Protein AF-A0A1I2QMS4-F1 (afdb_monomer)

Structure (mmCIF, N/CA/C/O backbone):
data_AF-A0A1I2QMS4-F1
#
_entry.id   AF-A0A1I2QMS4-F1
#
loop_
_atom_site.group_PDB
_atom_site.id
_atom_site.type_symbol
_atom_site.label_atom_id
_atom_site.label_alt_id
_atom_site.label_comp_id
_atom_site.label_asym_id
_atom_site.label_entity_id
_atom_site.label_seq_id
_atom_site.pdbx_PDB_ins_code
_atom_site.Cartn_x
_atom_site.Cartn_y
_atom_site.Cartn_z
_atom_site.occupancy
_atom_site.B_iso_or_equiv
_atom_site.auth_seq_id
_atom_site.auth_comp_id
_atom_site.auth_asym_id
_atom_site.auth_atom_id
_atom_site.pdbx_PDB_model_num
ATOM 1 N N . MET A 1 1 ? -2.639 3.770 18.587 1.00 60.97 1 MET A N 1
ATOM 2 C CA . MET A 1 1 ? -2.620 2.960 17.361 1.00 60.97 1 MET A CA 1
ATOM 3 C C . MET A 1 1 ? -3.649 1.864 17.457 1.00 60.97 1 MET A C 1
ATOM 5 O O . MET A 1 1 ? -3.390 0.808 18.034 1.00 60.97 1 MET A O 1
ATOM 9 N N . ASN A 1 2 ? -4.835 2.167 16.941 1.00 88.12 2 ASN A N 1
ATOM 10 C CA . ASN A 1 2 ? -5.841 1.156 16.640 1.00 88.12 2 ASN A CA 1
ATOM 11 C C . ASN A 1 2 ? -5.364 0.283 15.453 1.00 88.12 2 ASN A C 1
ATOM 13 O O . ASN A 1 2 ? -4.370 0.594 14.793 1.00 88.12 2 ASN A O 1
ATOM 17 N N . GLU A 1 3 ? -6.030 -0.846 15.212 1.00 88.81 3 GLU A N 1
ATOM 18 C CA . GLU A 1 3 ? -5.640 -1.787 14.146 1.00 88.81 3 GLU A CA 1
ATOM 19 C C . GLU A 1 3 ? -5.693 -1.143 12.752 1.00 88.81 3 GLU A C 1
ATOM 21 O O . GLU A 1 3 ? -4.861 -1.440 11.900 1.00 88.81 3 GLU A 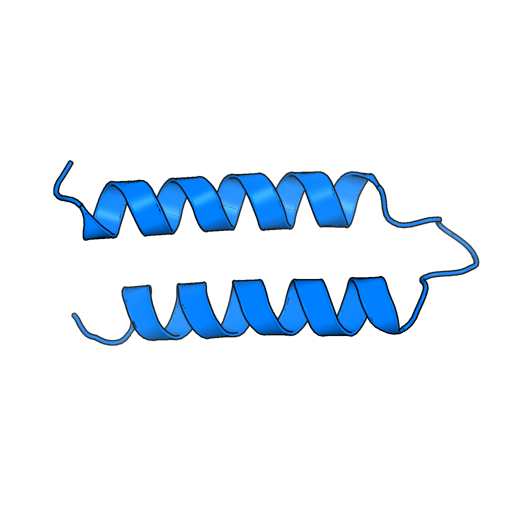O 1
ATOM 26 N N . ARG A 1 4 ? -6.599 -0.177 12.555 1.00 88.88 4 ARG A N 1
ATOM 27 C CA . ARG A 1 4 ? -6.720 0.618 11.326 1.00 88.88 4 ARG A CA 1
ATOM 28 C C . ARG A 1 4 ? -5.492 1.494 11.075 1.00 88.88 4 ARG A C 1
ATOM 30 O O . ARG A 1 4 ? -4.946 1.463 9.984 1.00 88.88 4 ARG A O 1
ATOM 37 N N . GLU A 1 5 ? -5.033 2.246 12.072 1.00 91.38 5 GLU A N 1
ATOM 38 C CA . GLU A 1 5 ? -3.838 3.096 11.988 1.00 91.38 5 GLU A CA 1
ATOM 39 C C . GLU A 1 5 ? -2.585 2.264 11.706 1.00 91.38 5 GLU A C 1
ATOM 41 O O . GLU A 1 5 ? -1.748 2.678 10.910 1.00 91.38 5 GLU A O 1
ATOM 46 N N . LYS A 1 6 ? -2.477 1.071 12.310 1.00 93.56 6 LYS A N 1
ATOM 47 C CA . LYS A 1 6 ? -1.388 0.134 11.998 1.00 93.56 6 LYS A CA 1
ATOM 48 C C . LYS A 1 6 ? -1.446 -0.310 10.540 1.00 93.56 6 LYS A C 1
ATOM 50 O O . LYS A 1 6 ? -0.433 -0.240 9.856 1.00 93.56 6 LYS A O 1
ATOM 55 N N . ARG A 1 7 ? -2.632 -0.685 10.052 1.00 93.19 7 ARG A N 1
ATOM 56 C CA . ARG A 1 7 ? -2.812 -1.113 8.662 1.00 93.19 7 ARG A CA 1
ATOM 57 C C . ARG A 1 7 ? -2.505 0.004 7.662 1.00 93.19 7 ARG A C 1
ATOM 59 O O . ARG A 1 7 ? -1.855 -0.252 6.657 1.00 93.19 7 ARG A O 1
ATOM 66 N N . ILE A 1 8 ? -2.929 1.234 7.954 1.00 94.94 8 ILE A N 1
ATOM 67 C CA . ILE A 1 8 ? -2.604 2.432 7.164 1.00 94.94 8 ILE A CA 1
ATOM 68 C C . ILE A 1 8 ? -1.086 2.610 7.079 1.00 94.94 8 ILE A C 1
ATOM 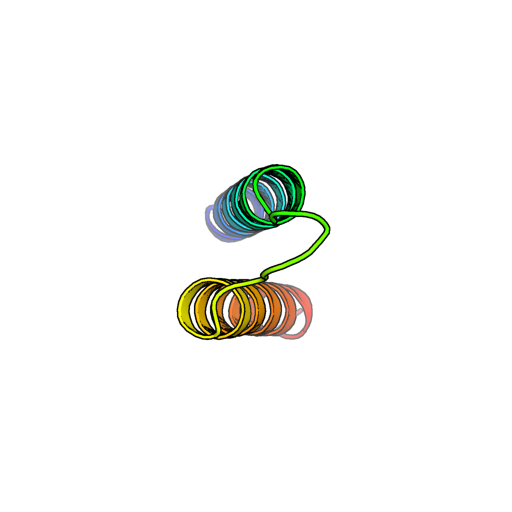70 O O . ILE A 1 8 ? -0.557 2.761 5.981 1.00 94.94 8 ILE A O 1
ATOM 74 N N . GLN A 1 9 ? -0.3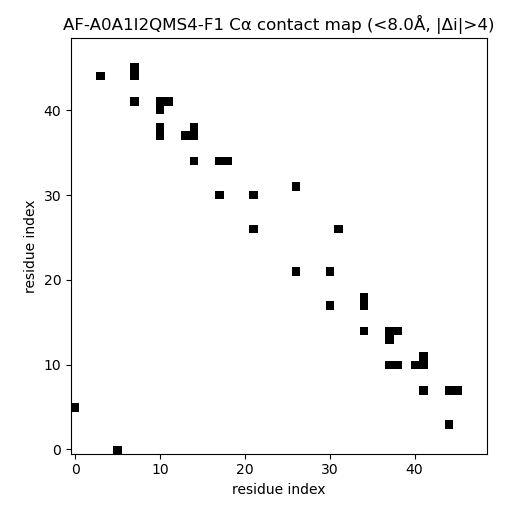82 2.534 8.211 1.00 95.06 9 GLN A N 1
ATOM 75 C CA . GLN A 1 9 ? 1.073 2.669 8.234 1.00 95.06 9 GLN A CA 1
ATOM 76 C C . GLN A 1 9 ? 1.764 1.548 7.436 1.00 95.06 9 GLN A C 1
ATOM 78 O O . GLN A 1 9 ? 2.649 1.821 6.629 1.00 95.06 9 GLN A O 1
ATOM 83 N N . GLU A 1 10 ? 1.330 0.296 7.602 1.00 95.25 10 GLU A N 1
ATOM 84 C CA . GLU A 1 10 ? 1.871 -0.842 6.850 1.00 95.25 10 GLU A CA 1
ATOM 85 C C . GLU A 1 10 ? 1.667 -0.698 5.336 1.00 95.25 10 GLU A C 1
ATOM 87 O O . GLU A 1 10 ? 2.545 -1.074 4.558 1.00 95.25 10 GLU A O 1
ATOM 92 N N . LEU A 1 11 ? 0.520 -0.172 4.898 1.00 95.75 11 LEU A N 1
ATOM 93 C CA . LEU A 1 11 ? 0.252 0.098 3.484 1.00 95.75 11 LEU A CA 1
ATOM 94 C C . LEU A 1 11 ? 1.137 1.227 2.952 1.00 95.75 11 LEU A C 1
ATOM 96 O O . LEU A 1 11 ? 1.726 1.082 1.885 1.00 95.75 11 LEU A O 1
ATOM 100 N N . GLU A 1 12 ? 1.297 2.322 3.697 1.00 95.31 12 GLU A N 1
ATOM 101 C CA . GLU A 1 12 ? 2.179 3.433 3.311 1.00 95.31 12 GLU A CA 1
ATOM 102 C C . GLU A 1 12 ? 3.647 2.997 3.178 1.00 95.31 12 GLU A C 1
ATOM 104 O O . GLU A 1 12 ? 4.335 3.393 2.227 1.00 95.31 12 GLU A O 1
ATOM 109 N N . GLU A 1 13 ? 4.125 2.147 4.092 1.00 96.00 13 GLU A N 1
ATOM 110 C CA . GLU A 1 13 ? 5.468 1.566 4.023 1.00 96.00 13 GLU A CA 1
ATOM 111 C C . GLU A 1 13 ? 5.621 0.658 2.795 1.00 96.00 13 GLU A C 1
ATOM 113 O O . GLU A 1 13 ? 6.593 0.804 2.046 1.00 96.00 13 GLU A O 1
ATOM 118 N N . GLN A 1 14 ? 4.643 -0.213 2.526 1.00 94.62 14 GLN A N 1
ATOM 119 C CA . GLN A 1 14 ? 4.649 -1.098 1.356 1.00 94.62 14 GLN A CA 1
ATOM 120 C C . GLN A 1 14 ? 4.592 -0.328 0.032 1.00 94.62 14 GLN A C 1
ATOM 122 O O . GLN A 1 14 ? 5.357 -0.634 -0.878 1.00 94.62 14 GLN A O 1
ATOM 127 N N . ILE A 1 15 ? 3.750 0.702 -0.073 1.00 95.06 15 ILE A N 1
ATOM 128 C CA . ILE A 1 15 ? 3.652 1.593 -1.241 1.00 95.06 15 ILE A CA 1
ATOM 129 C C . ILE A 1 15 ? 4.991 2.284 -1.497 1.00 95.06 15 ILE A C 1
ATOM 131 O O . ILE A 1 15 ? 5.475 2.331 -2.630 1.00 95.06 15 ILE A O 1
ATOM 135 N N . THR A 1 16 ? 5.607 2.823 -0.444 1.00 94.56 16 THR A N 1
ATOM 136 C CA . THR A 1 16 ? 6.877 3.551 -0.549 1.00 94.56 16 THR A CA 1
ATOM 137 C C . THR A 1 16 ? 8.005 2.632 -0.992 1.00 94.56 16 THR A C 1
ATOM 139 O O . THR A 1 16 ? 8.807 2.987 -1.858 1.00 94.56 16 THR A O 1
ATOM 142 N N . ASP A 1 17 ? 8.085 1.450 -0.396 1.00 94.00 17 ASP A N 1
ATOM 143 C CA . ASP A 1 17 ? 9.080 0.451 -0.745 1.00 94.00 17 ASP A CA 1
ATOM 144 C C . ASP A 1 17 ? 8.870 -0.085 -2.173 1.00 94.00 17 ASP A C 1
ATOM 146 O O . ASP A 1 17 ? 9.820 -0.130 -2.958 1.00 94.00 17 ASP A O 1
ATOM 150 N N . LEU A 1 18 ? 7.626 -0.372 -2.559 1.00 91.44 18 LEU A N 1
ATOM 151 C CA . LEU A 1 18 ? 7.275 -0.805 -3.908 1.00 91.44 18 LEU A CA 1
ATOM 152 C C . LEU A 1 18 ? 7.672 0.257 -4.945 1.00 91.44 18 LEU A C 1
ATOM 154 O O . LEU A 1 18 ? 8.383 -0.069 -5.896 1.00 91.44 18 LEU A O 1
ATOM 158 N N . LYS A 1 19 ? 7.340 1.535 -4.710 1.00 89.31 19 LYS A N 1
ATOM 159 C CA . LYS A 1 19 ? 7.754 2.673 -5.552 1.00 89.31 19 LYS A CA 1
ATOM 160 C C . LYS A 1 19 ? 9.274 2.820 -5.647 1.00 89.31 19 LYS A C 1
ATOM 162 O O . LYS A 1 19 ? 9.789 3.111 -6.722 1.00 89.31 19 LYS A O 1
ATOM 167 N N . LYS A 1 20 ? 10.023 2.588 -4.562 1.00 91.50 20 LYS A N 1
ATOM 168 C CA . LYS A 1 20 ? 11.501 2.620 -4.585 1.00 91.50 20 LYS A CA 1
ATOM 169 C C . LYS A 1 20 ? 12.104 1.517 -5.451 1.00 91.50 20 LYS A C 1
ATOM 171 O O . LYS A 1 20 ? 13.169 1.716 -6.029 1.00 91.50 20 LYS A O 1
ATOM 176 N N . ARG A 1 21 ? 11.440 0.363 -5.540 1.00 89.50 21 ARG A N 1
ATOM 177 C CA . ARG A 1 21 ? 11.864 -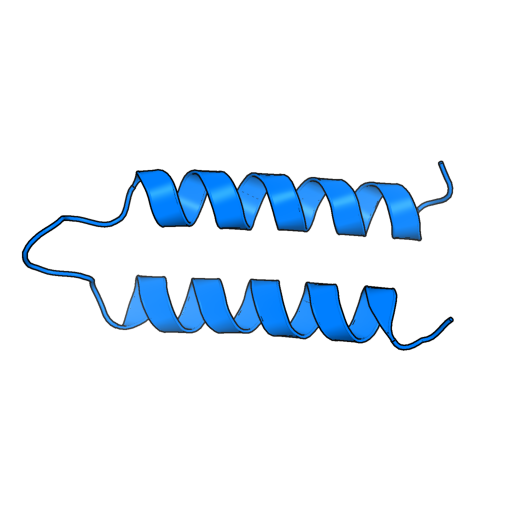0.760 -6.388 1.00 89.50 21 ARG A CA 1
ATOM 178 C C . ARG A 1 21 ? 11.460 -0.588 -7.853 1.00 89.50 21 ARG A C 1
ATOM 180 O O . ARG A 1 21 ? 11.809 -1.451 -8.659 1.00 89.50 21 ARG A O 1
ATOM 187 N N . PHE A 1 22 ? 10.732 0.473 -8.218 1.00 86.75 22 PHE A N 1
ATOM 188 C CA . PHE A 1 22 ? 10.310 0.672 -9.601 1.00 86.75 22 PHE A CA 1
ATOM 189 C C . PHE A 1 22 ? 11.528 0.860 -10.512 1.00 86.75 22 PHE A C 1
ATOM 191 O O . PH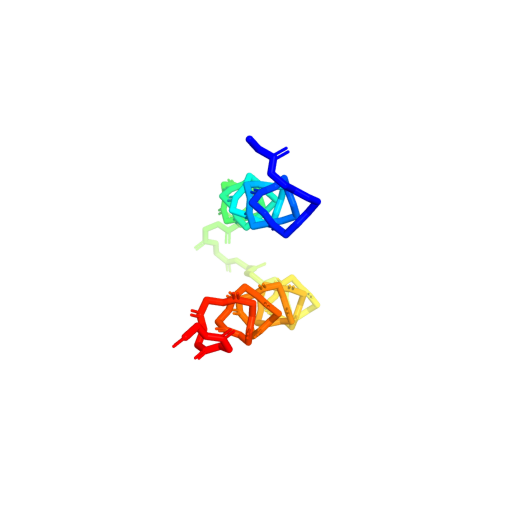E A 1 22 ? 12.341 1.764 -10.299 1.00 86.75 22 PHE A O 1
ATOM 198 N N . PRO A 1 23 ? 11.672 0.028 -11.555 1.00 84.75 23 PRO A N 1
ATOM 199 C CA . PRO A 1 23 ? 12.737 0.204 -12.528 1.00 84.75 23 PRO A CA 1
ATOM 200 C C . PRO A 1 23 ? 12.464 1.452 -13.383 1.00 84.75 23 PRO A C 1
ATOM 202 O O . PRO A 1 23 ? 11.415 1.561 -14.015 1.00 84.75 23 PRO A O 1
ATOM 205 N N . ALA A 1 24 ? 13.441 2.360 -13.466 1.00 78.69 24 ALA A N 1
ATOM 206 C CA . ALA A 1 24 ? 13.321 3.666 -14.134 1.00 78.69 24 ALA A CA 1
ATOM 207 C C . ALA A 1 24 ? 12.901 3.614 -15.618 1.00 78.69 24 ALA A C 1
ATOM 209 O O . ALA A 1 24 ? 12.424 4.605 -16.163 1.00 78.69 24 ALA A O 1
ATOM 210 N N . HIS A 1 25 ? 13.086 2.470 -16.279 1.00 78.00 25 HIS A N 1
ATOM 211 C CA . HIS A 1 25 ? 12.858 2.321 -17.717 1.00 78.00 25 HIS A CA 1
ATOM 212 C C . HIS A 1 25 ? 11.884 1.199 -18.093 1.00 78.00 25 HIS A C 1
ATOM 214 O O . HIS A 1 25 ? 11.600 1.027 -19.274 1.00 78.00 25 HIS A O 1
ATOM 220 N N . SER A 1 26 ? 11.390 0.401 -17.141 1.00 79.94 26 SER A N 1
ATOM 221 C CA . SER A 1 26 ? 10.569 -0.774 -17.477 1.00 79.94 26 SER A CA 1
ATOM 222 C C . SER A 1 26 ? 9.676 -1.197 -16.316 1.00 79.94 26 SER A C 1
ATOM 224 O O . SER A 1 26 ? 9.812 -2.290 -15.765 1.00 79.94 26 SER A O 1
ATOM 226 N N . ILE A 1 27 ? 8.793 -0.292 -15.891 1.00 84.69 27 ILE A N 1
ATOM 227 C CA . ILE A 1 27 ? 7.833 -0.589 -14.828 1.00 84.69 27 ILE A CA 1
ATOM 228 C C . ILE A 1 27 ? 6.936 -1.731 -15.308 1.00 84.69 27 ILE A C 1
ATOM 230 O O . ILE A 1 27 ? 6.315 -1.653 -16.369 1.00 84.69 27 ILE A O 1
ATOM 234 N N . LYS A 1 28 ? 6.895 -2.814 -14.532 1.00 90.19 28 LYS A N 1
ATOM 235 C CA . LYS A 1 28 ? 6.050 -3.960 -14.849 1.00 90.19 28 LYS A CA 1
ATOM 236 C C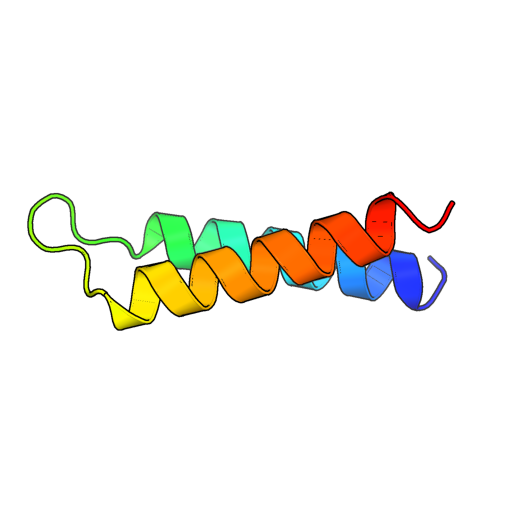 . LYS A 1 28 ? 4.587 -3.616 -14.549 1.00 90.19 28 LYS A C 1
ATOM 238 O O . LYS A 1 28 ? 4.330 -3.106 -13.460 1.00 90.19 28 LYS A O 1
ATOM 243 N N . PRO A 1 29 ? 3.634 -3.964 -15.432 1.00 89.94 29 PRO A N 1
ATOM 244 C CA . PRO A 1 29 ? 2.206 -3.765 -15.178 1.00 89.94 29 PRO A CA 1
ATOM 245 C C . PRO A 1 29 ? 1.743 -4.385 -13.856 1.00 89.94 29 PRO A C 1
ATOM 247 O O . PRO A 1 29 ? 0.962 -3.785 -13.137 1.00 89.94 29 PRO A O 1
ATOM 250 N N . GLU A 1 30 ? 2.295 -5.541 -13.483 1.00 89.62 30 GLU A N 1
ATOM 251 C CA . GLU A 1 30 ? 2.001 -6.202 -12.205 1.00 89.62 30 GLU A CA 1
ATOM 252 C C . GLU A 1 30 ? 2.374 -5.336 -10.992 1.00 89.62 30 GLU A C 1
ATOM 254 O O . GLU A 1 30 ? 1.640 -5.307 -10.012 1.00 89.62 30 GLU A O 1
ATOM 259 N N . MET A 1 31 ? 3.484 -4.590 -11.066 1.00 90.00 31 MET A N 1
ATOM 260 C CA . MET A 1 31 ? 3.898 -3.684 -9.989 1.00 90.00 31 MET A CA 1
ATOM 261 C C . MET A 1 31 ? 3.015 -2.438 -9.915 1.00 90.00 31 MET A C 1
ATOM 263 O O . MET A 1 3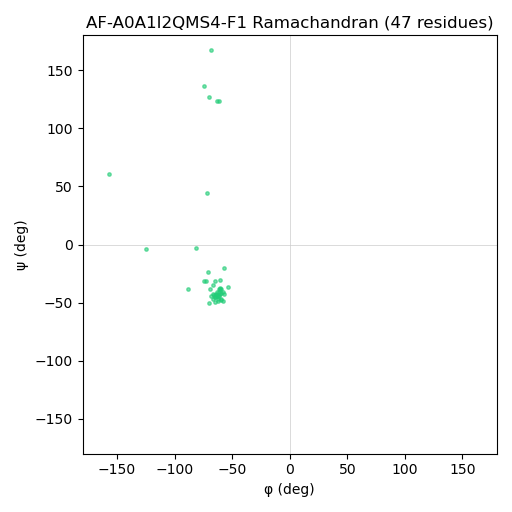1 ? 2.834 -1.900 -8.829 1.00 90.00 31 MET A O 1
ATOM 267 N N . VAL A 1 32 ? 2.485 -1.980 -11.053 1.00 92.12 32 VAL A N 1
ATOM 268 C CA . VAL A 1 32 ? 1.527 -0.865 -11.112 1.00 92.12 32 VAL A CA 1
ATOM 269 C C . VAL A 1 32 ? 0.195 -1.299 -10.522 1.00 92.12 32 VAL A C 1
ATOM 271 O O . VAL A 1 32 ? -0.267 -0.665 -9.587 1.00 92.12 32 VAL A O 1
ATOM 274 N N . ASN A 1 33 ? -0.343 -2.437 -10.963 1.00 93.94 33 ASN A N 1
ATOM 275 C CA . ASN A 1 33 ? -1.589 -2.982 -10.427 1.00 93.94 33 ASN A CA 1
ATOM 276 C C . ASN A 1 33 ? -1.502 -3.208 -8.909 1.00 93.94 33 ASN A C 1
ATOM 278 O O . ASN A 1 33 ? -2.430 -2.885 -8.179 1.00 93.94 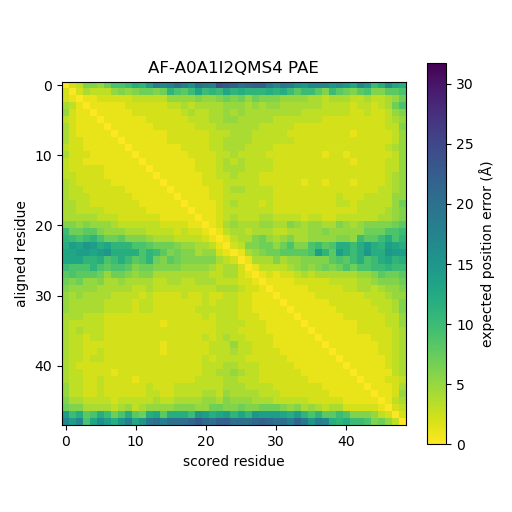33 ASN A O 1
ATOM 282 N N . GLN A 1 34 ? -0.375 -3.740 -8.422 1.00 93.31 34 GLN A N 1
ATOM 283 C CA . GLN A 1 34 ? -0.163 -3.947 -6.988 1.00 93.31 34 GLN A CA 1
ATOM 284 C C . GLN A 1 34 ? -0.064 -2.619 -6.219 1.00 93.31 34 GLN A C 1
ATOM 286 O O . GLN A 1 34 ? -0.508 -2.525 -5.078 1.00 93.31 34 GLN A O 1
ATOM 291 N N . LEU A 1 35 ? 0.524 -1.590 -6.832 1.00 94.69 35 LEU A N 1
ATOM 292 C CA . LEU A 1 35 ? 0.585 -0.257 -6.247 1.00 94.69 35 LEU A CA 1
ATOM 293 C C . LEU A 1 35 ? -0.808 0.373 -6.153 1.00 94.69 35 LEU A C 1
ATOM 295 O O . LEU A 1 35 ? -1.158 0.871 -5.089 1.00 94.69 35 LEU A O 1
ATOM 299 N N . GLU A 1 36 ? -1.586 0.303 -7.235 1.00 95.06 36 GLU A N 1
ATOM 300 C CA . GLU A 1 36 ? -2.965 0.798 -7.291 1.00 95.06 36 GLU A CA 1
ATOM 301 C C . GLU A 1 36 ? -3.846 0.093 -6.252 1.00 95.06 36 GLU A C 1
ATOM 303 O O . GLU A 1 36 ? -4.579 0.756 -5.530 1.00 95.06 36 GLU A O 1
ATOM 308 N N . GLU A 1 37 ? -3.710 -1.226 -6.078 1.00 95.38 37 GLU A N 1
ATOM 309 C CA . GLU A 1 37 ? -4.449 -1.975 -5.051 1.00 95.38 37 GLU A CA 1
ATOM 310 C C . GLU A 1 37 ? -4.129 -1.489 -3.627 1.00 95.38 37 GLU A C 1
ATOM 312 O O . GLU A 1 37 ? -5.029 -1.311 -2.802 1.00 95.38 37 GLU A O 1
ATOM 317 N N . PHE A 1 38 ? -2.851 -1.231 -3.331 1.00 95.19 38 PHE A N 1
ATOM 318 C CA . PHE A 1 38 ? -2.447 -0.708 -2.026 1.00 95.19 38 PHE A CA 1
ATOM 319 C C . PHE A 1 38 ? -2.904 0.737 -1.804 1.00 95.19 38 PHE A C 1
ATOM 321 O O . PHE A 1 38 ? -3.286 1.086 -0.685 1.00 95.19 38 PHE A O 1
ATOM 328 N N . GLU A 1 39 ? -2.860 1.578 -2.840 1.00 95.44 39 GLU A N 1
ATOM 329 C CA . GLU A 1 39 ? -3.329 2.965 -2.783 1.00 95.44 39 GLU A CA 1
ATOM 330 C C . GLU A 1 39 ? -4.851 3.035 -2.592 1.00 95.44 39 GLU A C 1
ATOM 332 O O . GLU A 1 39 ? -5.307 3.769 -1.714 1.00 95.44 39 GLU A O 1
ATOM 337 N N . ASP A 1 40 ? -5.617 2.204 -3.301 1.00 95.81 40 ASP A N 1
ATOM 338 C CA . ASP A 1 40 ? -7.069 2.074 -3.142 1.00 95.81 40 ASP A CA 1
ATOM 339 C C . ASP A 1 40 ? -7.449 1.587 -1.734 1.00 95.81 40 ASP A C 1
ATOM 341 O O . ASP A 1 40 ? -8.382 2.107 -1.115 1.00 95.81 40 ASP A O 1
ATOM 345 N N . GLU A 1 41 ? -6.750 0.580 -1.194 1.00 94.56 41 GLU A N 1
ATOM 346 C CA . GLU A 1 41 ? -7.004 0.094 0.170 1.00 94.56 41 GLU A CA 1
ATOM 347 C C . GLU A 1 41 ? -6.690 1.179 1.207 1.00 94.56 41 GLU A C 1
ATOM 349 O O . GLU A 1 41 ? -7.470 1.401 2.139 1.00 94.56 41 GLU A O 1
ATOM 354 N N . LEU A 1 42 ? -5.579 1.898 1.025 1.00 94.81 42 LEU A N 1
ATOM 355 C CA . LEU A 1 42 ? -5.191 3.010 1.884 1.00 94.81 42 LEU A CA 1
ATOM 356 C C . LEU A 1 42 ? -6.231 4.135 1.847 1.00 94.81 42 LEU A C 1
ATOM 358 O O . LEU A 1 42 ? -6.592 4.661 2.902 1.00 94.81 42 LEU A O 1
ATOM 362 N N . GLU A 1 43 ? -6.720 4.495 0.661 1.00 94.62 43 GLU A N 1
ATOM 363 C CA . GLU A 1 43 ? -7.757 5.510 0.485 1.00 94.62 43 GLU A CA 1
ATOM 364 C C . GLU A 1 43 ? -9.053 5.085 1.171 1.00 94.62 43 GLU A C 1
ATOM 366 O O . GLU A 1 43 ? -9.567 5.832 1.998 1.00 94.62 43 GLU A O 1
ATOM 371 N N . ARG A 1 44 ? -9.529 3.852 0.960 1.00 93.44 44 ARG A N 1
ATOM 372 C CA . ARG A 1 44 ? -10.726 3.320 1.643 1.00 93.44 44 ARG A CA 1
ATOM 373 C C . ARG A 1 44 ? -10.587 3.349 3.159 1.00 93.44 44 ARG A C 1
ATOM 375 O O . ARG A 1 44 ? -11.545 3.665 3.869 1.00 93.44 44 ARG A O 1
ATOM 382 N N . LEU A 1 45 ? -9.404 3.005 3.666 1.00 92.06 45 LEU A N 1
ATOM 383 C CA . LEU A 1 45 ? -9.107 3.053 5.090 1.00 92.06 45 LEU A CA 1
ATOM 384 C C . LEU A 1 45 ? -8.988 4.482 5.608 1.00 92.06 45 LEU A C 1
ATOM 386 O O . LEU A 1 45 ? -9.186 4.668 6.800 1.00 92.06 45 LEU A O 1
ATOM 390 N N . LYS A 1 46 ? -8.689 5.489 4.788 1.00 88.81 46 LYS A N 1
ATOM 391 C CA . LYS A 1 46 ? -8.650 6.900 5.204 1.00 88.81 46 LYS A CA 1
ATOM 392 C C . LYS A 1 46 ? -10.007 7.594 5.072 1.00 88.81 46 LYS A C 1
ATOM 394 O O . LYS A 1 46 ? -10.354 8.353 5.968 1.00 88.81 46 LYS A O 1
ATOM 399 N N . ASP A 1 47 ? -10.765 7.281 4.025 1.00 90.75 47 ASP A N 1
ATOM 400 C CA . ASP A 1 47 ? -12.060 7.880 3.677 1.00 90.75 47 ASP A CA 1
ATOM 401 C C . ASP A 1 47 ? -13.210 7.414 4.583 1.00 90.75 47 ASP A C 1
ATOM 403 O O . ASP A 1 47 ? -14.094 8.197 4.906 1.00 90.75 47 ASP A O 1
ATOM 407 N N . ASN A 1 48 ? -13.171 6.177 5.097 1.00 73.38 48 ASN A N 1
ATOM 408 C CA . ASN A 1 48 ? -14.147 5.686 6.087 1.00 73.38 48 ASN A CA 1
ATOM 409 C C . ASN A 1 48 ? -13.959 6.313 7.495 1.00 73.38 48 ASN A C 1
ATOM 411 O O . ASN A 1 48 ? -13.927 5.592 8.496 1.00 73.38 48 ASN A O 1
ATOM 415 N N . ASN A 1 49 ? -13.743 7.629 7.604 1.00 54.16 49 ASN A N 1
ATOM 416 C CA . ASN A 1 49 ? -13.599 8.364 8.869 1.00 54.16 49 ASN A CA 1
ATOM 417 C C . ASN A 1 49 ? -14.687 9.423 9.061 1.00 54.16 49 ASN A C 1
ATOM 419 O O . ASN A 1 49 ? -14.853 10.263 8.155 1.00 54.16 49 ASN A O 1
#

Nearest PDB structures (foldseek):
  6zrn-assembly2_C  TM=9.183E-01  e=7.200E+00  Homo sapiens
  6zqt-assembly1_C  TM=9.168E-01  e=7.717E+00  Homo sapiens
  1tjl-assembly1_A  TM=8.623E-01  e=5.849E+00  Escherichia coli

Secondary structure (DSSP, 8-state):
--HHHHHHHHHHHHHHHHHHT--TT---HHHHHHHHHHHHHHHHHHH--

Radius of gyration: 12.11 Å; Cα contacts (8 Å, |Δi|>4): 20; chains: 1; bounding box: 28×15×35 Å

Mean predicted aligned error: 3.88 Å

Organism: NCBI:txid1121424

Foldseek 3Di:
DPPLVVLLVVLVVVLVVLVVPADPPQGDVVSVVVNVVSVVVNCVSVVVD

Solvent-accessible surface area (backbone atoms only — not comparable to full-atom values): 2922 Å² total; per-residue (Å²): 130,56,75,65,57,50,50,46,52,54,38,54,51,50,48,52,52,54,60,70,67,52,48,96,88,65,68,50,67,69,60,50,54,54,44,52,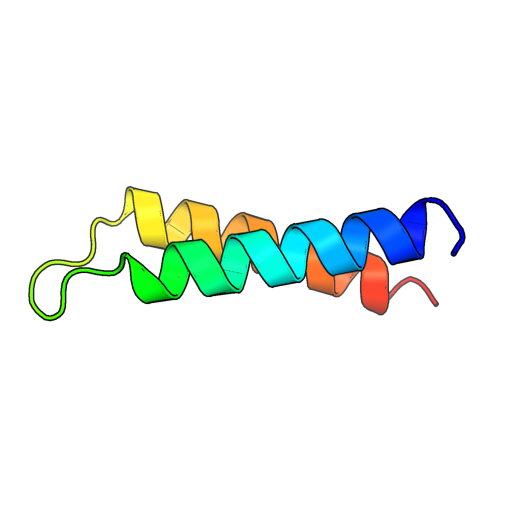53,44,51,52,51,41,46,53,68,59,65,78,110

pLDDT: mean 89.74, std 8.35, range [54.16, 96.0]

Sequence (49 aa):
MNEREKRIQELEEQITDLKKRFPAHSIKPEMVNQLEEFEDELERLKDNN